Protein AF-A0A101GZU5-F1 (afdb_monomer)

Organism: NCBI:txid1641388

Secondary structure (DSSP, 8-state):
---HHHHHHHHHHHTSS-----HHHHHT-GGG-TT-HHHHHGGGGTT--SHHHHHHHHHHHHTT-GGGHHHHHHHHHHS-HHHHHHHHHHHHT-TT-TTHHHHHHHHHHHHHHHHHHHHHHHHHHHHHHHHHHHHHTTS--

Foldseek 3Di:
DDDPVVVVVVVVVVVPDDDPPDPVSVVPPPVPDCPPPCNVCPCVCVPPPDPLLVQLCVLCVLQVHNVCSVVSSVCSVPPDPVLQVVLSVVLVVCPPDPGSPVSSVVSSVVVVVVVVVVVVVVVVVVVVVVVVVVVVVPDDD

Structure (mmCIF, N/CA/C/O backbone):
data_AF-A0A101GZU5-F1
#
_entry.id   AF-A0A101GZU5-F1
#
loop_
_atom_site.group_PDB
_atom_site.id
_atom_site.type_symbol
_atom_site.label_atom_id
_atom_site.label_alt_id
_atom_site.label_comp_id
_atom_site.label_asym_id
_atom_site.label_entity_id
_atom_site.label_seq_id
_atom_site.pdbx_PDB_ins_code
_atom_site.Cartn_x
_atom_site.Cartn_y
_atom_site.Cartn_z
_atom_site.occupancy
_atom_site.B_iso_or_equiv
_atom_site.auth_seq_id
_atom_site.auth_comp_id
_atom_site.auth_asym_id
_atom_site.auth_atom_id
_atom_site.pdbx_PDB_model_num
ATOM 1 N N . MET A 1 1 ? 49.008 7.354 36.574 1.00 59.31 1 MET A N 1
ATOM 2 C CA . MET A 1 1 ? 47.540 7.199 36.549 1.00 59.31 1 MET A CA 1
ATOM 3 C C . MET A 1 1 ? 47.107 7.314 35.107 1.00 59.31 1 MET A C 1
ATOM 5 O O . MET A 1 1 ? 47.266 8.395 34.550 1.00 59.31 1 MET A O 1
ATOM 9 N N . ASP A 1 2 ? 46.620 6.230 34.512 1.00 63.66 2 ASP A N 1
ATOM 10 C CA . ASP A 1 2 ? 46.080 6.285 33.152 1.00 63.66 2 ASP A CA 1
ATOM 11 C C . ASP A 1 2 ? 44.845 7.186 33.139 1.00 63.66 2 ASP A C 1
ATOM 13 O O . ASP A 1 2 ? 44.007 7.146 34.047 1.00 63.66 2 ASP A O 1
ATOM 17 N N . SER A 1 3 ? 44.769 8.070 32.145 1.00 78.06 3 SER A N 1
ATOM 18 C CA . SER A 1 3 ? 43.652 8.999 32.020 1.00 78.06 3 SER A CA 1
ATOM 19 C C . SER A 1 3 ? 42.381 8.219 31.698 1.00 78.06 3 SER A C 1
ATOM 21 O O . SER A 1 3 ? 42.400 7.265 30.924 1.00 78.06 3 SER A O 1
ATOM 23 N N . ILE A 1 4 ? 41.237 8.662 32.223 1.00 69.88 4 ILE A N 1
ATOM 24 C CA . ILE A 1 4 ? 39.918 8.073 31.924 1.00 69.88 4 ILE A CA 1
ATOM 25 C C . ILE A 1 4 ? 39.686 7.988 30.400 1.00 69.88 4 ILE A C 1
ATOM 27 O O . ILE A 1 4 ? 38.998 7.094 29.917 1.00 69.88 4 ILE A O 1
ATOM 31 N N . LYS A 1 5 ? 40.315 8.883 29.627 1.00 71.94 5 LYS A N 1
ATOM 32 C CA . LYS A 1 5 ? 40.270 8.890 28.163 1.00 71.94 5 LYS A CA 1
ATOM 33 C C . LYS A 1 5 ? 41.029 7.720 27.514 1.00 71.94 5 LYS A C 1
ATOM 35 O O . LYS A 1 5 ? 40.532 7.205 26.517 1.00 71.94 5 LYS A O 1
ATOM 40 N N . ASP A 1 6 ? 42.150 7.283 28.092 1.00 77.50 6 ASP A N 1
ATOM 41 C CA . ASP A 1 6 ? 42.903 6.096 27.644 1.00 77.50 6 ASP A CA 1
ATOM 42 C C . ASP A 1 6 ? 42.173 4.804 27.999 1.00 77.50 6 ASP A C 1
ATOM 44 O O . ASP A 1 6 ? 42.110 3.879 27.196 1.00 77.50 6 ASP A O 1
ATOM 48 N N . LEU A 1 7 ? 41.530 4.755 29.170 1.00 73.25 7 LEU A N 1
ATOM 49 C CA . LEU A 1 7 ? 40.673 3.621 29.521 1.00 73.25 7 LEU A CA 1
ATOM 50 C C . LEU A 1 7 ? 39.500 3.488 28.541 1.00 73.25 7 LEU A C 1
ATOM 52 O O . LEU A 1 7 ? 39.160 2.383 28.124 1.00 73.25 7 LEU A O 1
ATOM 56 N N . VAL A 1 8 ? 38.899 4.608 28.131 1.00 75.38 8 VAL A N 1
ATOM 57 C CA . VAL A 1 8 ? 37.800 4.615 27.155 1.00 75.38 8 VAL A CA 1
ATOM 58 C C . VAL A 1 8 ? 38.284 4.282 25.738 1.00 75.38 8 VAL A C 1
ATOM 60 O O . VAL A 1 8 ? 37.567 3.574 25.028 1.00 75.38 8 VAL A O 1
ATOM 63 N N . SER A 1 9 ? 39.479 4.718 25.314 1.00 75.31 9 SER A N 1
ATOM 64 C CA . SER A 1 9 ? 40.037 4.301 24.016 1.00 75.31 9 SER A CA 1
ATOM 65 C C . SER A 1 9 ? 40.386 2.813 24.009 1.00 75.31 9 SER A C 1
ATOM 67 O O . SER A 1 9 ? 39.956 2.117 23.097 1.00 75.31 9 SER A O 1
ATOM 69 N N . GLN A 1 10 ? 41.004 2.284 25.069 1.00 70.88 10 GLN A N 1
ATOM 70 C CA . GLN A 1 10 ? 41.284 0.849 25.219 1.00 70.88 10 GLN A CA 1
ATOM 71 C C . GLN A 1 10 ? 40.025 -0.017 25.266 1.00 70.88 10 GLN A C 1
ATOM 73 O O . GLN A 1 10 ? 40.045 -1.169 24.839 1.00 70.88 10 GLN A O 1
ATOM 78 N N . ILE A 1 11 ? 38.920 0.482 25.827 1.00 69.94 11 ILE A N 1
ATOM 79 C CA . ILE A 1 11 ? 37.634 -0.232 25.790 1.00 69.94 11 ILE A CA 1
ATOM 80 C C . ILE A 1 11 ? 37.059 -0.217 24.367 1.00 69.94 11 ILE A C 1
ATOM 82 O O . ILE A 1 11 ? 36.491 -1.213 23.922 1.00 69.94 11 ILE A O 1
ATOM 86 N N . ARG A 1 12 ? 37.230 0.887 23.632 1.00 66.94 12 ARG A N 1
ATOM 87 C CA . ARG A 1 12 ? 36.781 1.014 22.240 1.00 66.94 12 ARG A CA 1
ATOM 88 C C . ARG A 1 12 ? 37.626 0.183 21.266 1.00 66.94 12 ARG A C 1
ATOM 90 O O . ARG A 1 12 ? 37.073 -0.317 20.291 1.00 66.94 12 ARG A O 1
ATOM 97 N N . GLU A 1 13 ? 38.917 0.018 21.535 1.00 54.50 13 GLU A N 1
ATOM 98 C CA . GLU A 1 13 ? 39.833 -0.845 20.776 1.00 54.50 13 GLU A CA 1
ATOM 99 C C . GLU A 1 13 ? 39.581 -2.330 21.080 1.00 54.50 13 GLU A C 1
ATOM 101 O O . GLU A 1 13 ? 39.400 -3.108 20.148 1.00 54.50 13 GLU A O 1
ATOM 106 N N . ARG A 1 14 ? 39.364 -2.709 22.352 1.00 52.09 14 ARG A N 1
ATOM 107 C CA . ARG A 1 14 ? 38.950 -4.079 22.738 1.00 52.09 14 ARG A CA 1
ATOM 108 C C . ARG A 1 14 ? 37.617 -4.535 22.140 1.00 52.09 14 ARG A C 1
ATOM 110 O O . ARG A 1 14 ? 37.377 -5.731 22.040 1.00 52.09 14 ARG A O 1
ATOM 117 N N . GLY A 1 15 ? 36.738 -3.609 21.754 1.00 50.25 15 GLY A N 1
ATOM 118 C CA . GLY A 1 15 ? 35.498 -3.937 21.045 1.00 50.25 15 GLY A CA 1
ATOM 119 C C . GLY A 1 15 ? 35.698 -4.343 19.579 1.00 50.25 15 GLY A C 1
ATOM 120 O O . GLY A 1 15 ? 34.749 -4.829 18.968 1.00 50.25 15 GLY A O 1
ATOM 121 N N . ASN A 1 16 ? 36.896 -4.133 19.020 1.00 53.19 16 ASN A N 1
ATOM 122 C CA . ASN A 1 16 ? 37.219 -4.359 17.609 1.00 53.19 16 ASN A CA 1
ATOM 123 C C . ASN A 1 16 ? 38.322 -5.411 17.372 1.00 53.19 16 ASN A C 1
ATOM 125 O O . ASN A 1 16 ? 38.675 -5.632 16.216 1.00 53.19 16 ASN A O 1
ATOM 129 N N . GLU A 1 17 ? 38.835 -6.081 18.407 1.00 47.31 17 GLU A N 1
ATOM 130 C CA . GLU A 1 17 ? 39.883 -7.100 18.261 1.00 47.31 17 GLU A CA 1
ATOM 131 C C . GLU A 1 17 ? 39.365 -8.520 18.556 1.00 47.31 17 GLU A C 1
ATOM 133 O O . GLU A 1 17 ? 39.075 -8.891 19.690 1.00 47.31 17 GLU A O 1
ATOM 138 N N . GLU A 1 18 ? 39.268 -9.270 17.455 1.00 53.94 18 GLU A N 1
ATOM 139 C CA . GLU A 1 18 ? 39.530 -10.704 17.278 1.00 53.94 18 GLU A CA 1
ATOM 140 C C . GLU A 1 18 ? 38.591 -11.736 17.935 1.00 53.94 18 GLU A C 1
ATOM 142 O O . GLU A 1 18 ? 38.580 -11.998 19.138 1.00 53.94 18 GLU A O 1
ATOM 147 N N . GLU A 1 19 ? 37.830 -12.407 17.060 1.00 56.59 19 GLU A N 1
ATOM 148 C CA . GLU A 1 19 ? 37.207 -13.706 17.302 1.00 56.59 19 GLU A CA 1
ATOM 149 C C . GLU A 1 19 ? 38.215 -14.641 17.984 1.00 56.59 19 GLU A C 1
ATOM 151 O O . GLU A 1 19 ? 39.270 -14.932 17.429 1.00 56.59 19 GLU A O 1
ATOM 156 N N . SER A 1 20 ? 37.900 -15.129 19.187 1.00 51.56 20 SER A N 1
ATOM 157 C CA . SER A 1 20 ? 38.768 -16.057 19.913 1.00 51.56 20 SER A CA 1
ATOM 158 C C . SER A 1 20 ? 39.141 -17.244 19.017 1.00 51.56 20 SER A C 1
ATOM 160 O O . SER A 1 20 ? 38.264 -18.040 18.653 1.00 51.56 20 SER A O 1
ATOM 162 N N . ASP A 1 21 ? 40.428 -17.364 18.689 1.00 53.09 21 ASP A N 1
ATOM 163 C CA . ASP A 1 21 ? 41.022 -18.349 17.779 1.00 53.09 21 ASP A CA 1
ATOM 164 C C . ASP A 1 21 ? 41.092 -19.754 18.416 1.00 53.09 21 ASP A C 1
ATOM 166 O O . ASP A 1 21 ? 42.117 -20.431 18.438 1.00 53.09 21 ASP A O 1
ATOM 170 N N . THR A 1 22 ? 39.988 -20.208 19.014 1.00 62.56 22 THR A N 1
ATOM 171 C CA . THR A 1 22 ? 39.850 -21.592 19.469 1.00 62.56 22 THR A CA 1
ATOM 172 C C . THR A 1 22 ? 39.359 -22.448 18.306 1.00 62.56 22 THR A C 1
ATOM 174 O O . THR A 1 22 ? 38.450 -22.075 17.571 1.00 62.56 22 THR A O 1
ATOM 177 N N . ASN A 1 23 ? 39.903 -23.655 18.139 1.00 64.12 23 ASN A N 1
ATOM 178 C CA . ASN A 1 23 ? 39.412 -24.589 17.112 1.00 64.12 23 ASN A CA 1
ATOM 179 C C . ASN A 1 23 ? 37.902 -24.888 17.255 1.00 64.12 23 ASN A C 1
ATOM 181 O O . ASN A 1 23 ? 37.239 -25.246 16.284 1.00 64.12 23 ASN A O 1
ATOM 185 N N . GLN A 1 24 ? 37.352 -24.705 18.460 1.00 67.94 24 GLN A N 1
ATOM 186 C CA . GLN A 1 24 ? 35.941 -24.904 18.773 1.00 67.94 24 GLN A CA 1
ATOM 187 C C . GLN A 1 24 ? 35.038 -23.772 18.255 1.00 67.94 24 GLN A C 1
ATOM 189 O O . GLN A 1 24 ? 33.941 -24.067 17.783 1.00 67.94 24 GLN A O 1
ATOM 194 N N . SER A 1 25 ? 35.478 -22.506 18.278 1.00 66.81 25 SER A N 1
ATOM 195 C CA . SER A 1 25 ? 34.687 -21.383 17.739 1.00 66.81 25 SER A CA 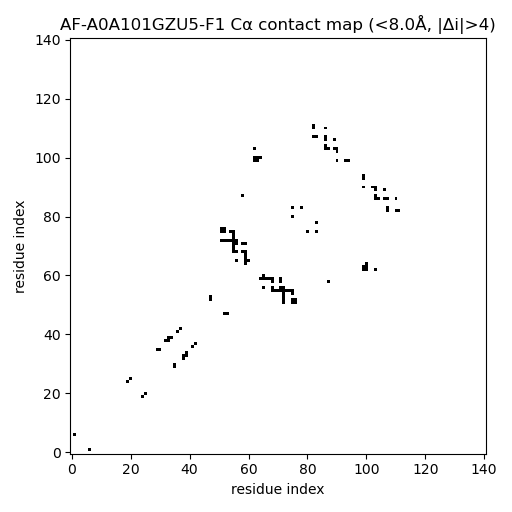1
ATOM 196 C C . SER A 1 25 ? 34.503 -21.511 16.224 1.00 66.81 25 SER A C 1
ATOM 198 O O . SER A 1 25 ? 33.402 -21.317 15.712 1.00 66.81 25 SER A O 1
ATOM 200 N N . LYS A 1 26 ? 35.546 -21.971 15.519 1.00 70.81 26 LYS A N 1
ATOM 201 C CA . LYS A 1 26 ? 35.516 -22.253 14.073 1.00 70.81 26 LYS A CA 1
ATOM 202 C C . LYS A 1 26 ? 34.512 -23.346 13.692 1.00 70.81 26 LYS A C 1
ATOM 204 O O . LYS A 1 26 ? 33.977 -23.310 12.586 1.00 70.81 26 LYS A O 1
ATOM 209 N N . LEU A 1 27 ? 34.256 -24.309 14.584 1.00 72.94 27 LEU A N 1
ATOM 210 C CA . LEU A 1 27 ? 33.369 -25.448 14.322 1.00 72.94 27 LEU A CA 1
ATOM 211 C C . LEU A 1 27 ? 31.880 -25.062 14.352 1.00 72.94 27 LEU A C 1
ATOM 213 O O . LEU A 1 27 ? 31.074 -25.670 13.653 1.00 72.94 27 LEU A O 1
ATOM 217 N N . PHE A 1 28 ? 31.522 -24.035 15.127 1.00 77.94 28 PHE A N 1
ATOM 218 C CA . PHE A 1 28 ? 30.149 -23.532 15.263 1.00 77.94 28 PHE A CA 1
ATOM 219 C C . PHE A 1 28 ? 29.910 -22.218 14.511 1.00 77.94 28 PHE A C 1
ATOM 221 O O . PHE A 1 28 ? 28.981 -21.472 14.826 1.00 77.94 28 PHE A O 1
ATOM 228 N N . ASP A 1 29 ? 30.727 -21.926 13.501 1.00 80.12 29 ASP A N 1
ATOM 229 C CA . ASP A 1 29 ? 30.591 -20.707 12.719 1.00 80.12 29 ASP A CA 1
ATOM 230 C C . ASP A 1 29 ? 29.347 -20.758 11.815 1.00 80.12 29 ASP A C 1
ATOM 232 O O . ASP A 1 29 ? 29.347 -21.288 10.701 1.00 80.12 29 ASP A O 1
ATOM 236 N N . THR A 1 30 ? 28.256 -20.179 12.317 1.00 79.00 30 THR A N 1
ATOM 237 C CA . THR A 1 30 ? 26.978 -20.089 11.599 1.00 79.00 30 THR A CA 1
ATOM 238 C C . THR A 1 30 ? 27.037 -19.183 10.368 1.00 79.00 30 THR A C 1
ATOM 240 O O . THR A 1 30 ? 26.149 -19.260 9.516 1.00 79.00 30 THR A O 1
ATOM 243 N N . SER A 1 31 ? 28.068 -18.338 10.239 1.00 79.81 31 SER A N 1
ATOM 244 C CA . SER A 1 31 ? 28.187 -17.393 9.127 1.00 79.81 31 SER A CA 1
ATOM 245 C C . SER A 1 31 ? 28.499 -18.086 7.797 1.00 79.81 31 SER A C 1
ATOM 247 O O . SER A 1 31 ? 27.978 -17.656 6.770 1.00 79.81 31 SER A O 1
ATOM 249 N N . LYS A 1 32 ? 29.251 -19.197 7.842 1.00 80.56 32 LYS A N 1
ATOM 250 C CA . LYS A 1 32 ? 29.687 -20.016 6.693 1.00 80.56 32 LYS A CA 1
ATOM 251 C C . LYS A 1 32 ? 28.654 -21.043 6.229 1.00 80.56 32 LYS A C 1
ATOM 253 O O . LYS A 1 32 ? 28.905 -21.830 5.314 1.00 80.56 32 LYS A O 1
ATOM 258 N N . LEU A 1 33 ? 27.514 -21.123 6.911 1.00 83.75 33 LEU A N 1
ATOM 259 C CA . LEU A 1 33 ? 26.470 -22.066 6.544 1.00 83.75 33 LEU A CA 1
ATOM 260 C C . LEU A 1 33 ? 25.771 -21.578 5.277 1.00 83.75 33 LEU A 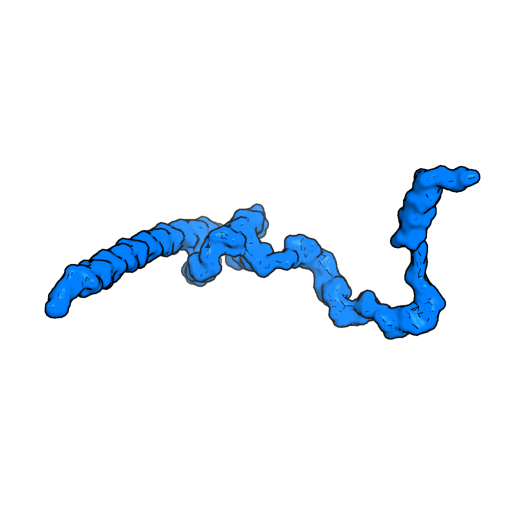C 1
ATOM 262 O O . LEU A 1 33 ? 25.253 -20.468 5.250 1.00 83.75 33 LEU A O 1
ATOM 266 N N . LYS A 1 34 ? 25.595 -22.464 4.291 1.00 76.44 34 LYS A N 1
ATOM 267 C CA . LYS A 1 34 ? 24.759 -22.184 3.106 1.00 76.44 34 LYS A CA 1
ATOM 268 C C . LYS A 1 34 ? 23.316 -21.811 3.467 1.00 76.44 34 LYS A C 1
ATOM 270 O O . LYS A 1 34 ? 22.606 -21.210 2.668 1.00 76.44 34 LYS A O 1
ATOM 275 N N . THR A 1 35 ? 22.864 -22.210 4.657 1.00 78.75 35 THR A N 1
ATOM 276 C CA . THR A 1 35 ? 21.549 -21.885 5.227 1.00 78.75 35 THR A CA 1
ATOM 277 C C . THR A 1 35 ? 21.502 -20.526 5.921 1.00 78.75 35 THR A C 1
ATOM 279 O O . THR A 1 35 ? 20.449 -20.137 6.420 1.00 78.75 35 THR A O 1
ATOM 282 N N . ASN A 1 36 ? 22.618 -19.798 5.982 1.00 80.00 36 ASN A N 1
ATOM 283 C CA . ASN A 1 36 ? 22.671 -18.449 6.519 1.00 80.00 36 ASN A CA 1
ATOM 284 C C . ASN A 1 36 ? 21.774 -17.531 5.666 1.00 80.00 36 ASN A C 1
ATOM 286 O O . ASN A 1 36 ? 22.001 -17.406 4.459 1.00 80.00 36 ASN A O 1
ATOM 290 N N . PRO A 1 37 ? 20.787 -16.834 6.258 1.00 72.81 37 PRO A N 1
ATOM 291 C CA . PRO A 1 37 ? 19.921 -15.913 5.525 1.00 72.81 37 PRO A CA 1
ATOM 292 C C . PRO A 1 37 ? 20.688 -14.841 4.738 1.00 72.81 37 PRO A C 1
ATOM 294 O O . PRO A 1 37 ? 20.238 -14.445 3.662 1.00 72.81 37 PRO A O 1
ATOM 297 N N . LYS A 1 38 ? 21.854 -14.398 5.240 1.00 73.06 38 LYS A N 1
ATOM 298 C CA . LYS A 1 38 ? 22.728 -13.453 4.525 1.00 73.06 38 LYS A CA 1
ATOM 299 C C . LYS A 1 38 ? 23.296 -14.058 3.241 1.00 73.06 38 LYS A C 1
ATOM 301 O O . LYS A 1 38 ? 23.298 -13.375 2.224 1.00 73.06 38 LYS A O 1
ATOM 306 N N . GLU A 1 39 ? 23.727 -15.319 3.260 1.00 74.12 39 GLU A N 1
ATOM 307 C CA . GLU A 1 39 ? 24.209 -16.005 2.053 1.00 74.12 39 GLU A CA 1
ATOM 308 C C . GLU A 1 39 ? 23.062 -16.349 1.093 1.00 74.12 39 GLU A C 1
ATOM 310 O O . GLU A 1 39 ? 23.181 -16.150 -0.113 1.00 74.12 39 GLU A O 1
ATOM 315 N N . MET A 1 40 ? 21.920 -16.803 1.619 1.00 69.69 40 MET A N 1
ATOM 316 C CA . MET A 1 40 ? 20.763 -17.196 0.808 1.00 69.69 40 MET A CA 1
ATOM 317 C C . MET A 1 40 ? 20.114 -16.017 0.076 1.00 69.69 40 MET A C 1
ATOM 319 O O . MET A 1 40 ? 19.749 -16.129 -1.096 1.00 69.69 40 MET A O 1
ATOM 323 N N . MET A 1 41 ? 19.923 -14.890 0.765 1.00 65.25 41 MET A N 1
ATOM 324 C CA . MET A 1 41 ? 19.187 -13.747 0.218 1.00 65.25 41 MET A CA 1
ATOM 325 C C . MET A 1 41 ? 20.099 -12.612 -0.263 1.00 65.25 41 MET A C 1
ATOM 327 O O . MET A 1 41 ? 19.666 -11.792 -1.079 1.00 65.25 41 MET A O 1
ATOM 331 N N . GLY A 1 42 ? 21.366 -12.582 0.160 1.00 69.06 42 GLY A N 1
ATOM 332 C CA . GLY A 1 42 ? 22.296 -11.491 -0.132 1.00 69.06 42 GLY A CA 1
ATOM 333 C C . GLY A 1 42 ? 21.764 -10.128 0.325 1.00 69.06 42 GLY A C 1
ATOM 334 O O . GLY A 1 42 ? 20.855 -10.024 1.149 1.00 69.06 42 GLY A O 1
ATOM 335 N N . ASP A 1 43 ? 22.265 -9.055 -0.287 1.00 66.50 43 ASP A N 1
ATOM 336 C CA . ASP A 1 43 ? 21.785 -7.685 -0.039 1.00 66.50 43 ASP A CA 1
ATOM 337 C C . ASP A 1 43 ? 20.435 -7.364 -0.716 1.00 66.50 43 ASP A C 1
ATOM 339 O O . ASP A 1 43 ? 19.913 -6.254 -0.578 1.00 66.50 43 ASP A O 1
ATOM 343 N N . LYS A 1 44 ? 19.823 -8.321 -1.433 1.00 63.00 44 LYS A N 1
ATOM 344 C CA . LYS A 1 44 ? 18.619 -8.095 -2.263 1.00 63.00 44 LYS A CA 1
ATOM 345 C C . LYS A 1 44 ? 17.396 -7.624 -1.467 1.00 63.00 44 LYS A C 1
ATOM 347 O O . LYS A 1 44 ? 16.478 -7.042 -2.043 1.00 63.00 44 LYS A O 1
ATOM 352 N N . HIS A 1 45 ? 17.397 -7.811 -0.147 1.00 63.50 45 HIS A N 1
ATOM 353 C CA . HIS A 1 45 ? 16.329 -7.365 0.753 1.00 63.50 45 HIS A CA 1
ATOM 354 C C . HIS A 1 45 ? 16.814 -6.462 1.888 1.00 63.50 45 HIS A C 1
ATOM 356 O O . HIS A 1 45 ? 16.084 -6.268 2.858 1.00 63.50 45 HIS A O 1
ATOM 362 N N . LYS A 1 46 ? 17.997 -5.842 1.761 1.00 67.25 46 LYS A N 1
ATOM 363 C CA . LYS A 1 46 ? 18.590 -4.993 2.811 1.00 67.25 46 LYS A CA 1
ATOM 364 C C . LYS A 1 46 ? 17.648 -3.893 3.332 1.00 67.25 46 LYS A C 1
ATOM 366 O O . LYS A 1 46 ? 17.755 -3.492 4.485 1.00 67.25 46 LYS A O 1
ATOM 371 N N . TYR A 1 47 ? 16.694 -3.449 2.507 1.00 70.19 47 TYR A N 1
ATOM 372 C CA . TYR A 1 47 ? 15.724 -2.394 2.831 1.00 70.19 47 TYR A CA 1
ATOM 373 C C . TYR A 1 47 ? 14.278 -2.881 3.053 1.00 70.19 47 TYR A C 1
ATOM 375 O O . TYR A 1 47 ? 13.379 -2.059 3.241 1.00 70.19 47 TYR A O 1
ATOM 383 N N . ILE A 1 48 ? 14.028 -4.195 3.026 1.00 82.69 48 ILE A N 1
ATOM 384 C CA . ILE A 1 48 ? 12.703 -4.786 3.257 1.00 82.69 48 ILE A CA 1
ATOM 385 C C . ILE A 1 48 ? 12.730 -5.495 4.610 1.00 82.69 48 ILE A C 1
ATOM 387 O O . ILE A 1 48 ? 13.123 -6.650 4.720 1.00 82.69 48 ILE A O 1
ATOM 391 N N . SER A 1 49 ? 12.306 -4.788 5.654 1.00 87.62 49 SER A N 1
ATOM 392 C CA . SER A 1 49 ? 12.257 -5.307 7.027 1.00 87.62 49 SER A CA 1
ATOM 393 C C . SER A 1 49 ? 10.845 -5.689 7.473 1.00 87.62 49 SER A C 1
ATOM 395 O O . SER A 1 49 ? 10.680 -6.393 8.467 1.00 87.62 49 SER A O 1
ATOM 397 N N . LYS A 1 50 ? 9.809 -5.182 6.795 1.00 92.75 50 LYS A N 1
ATOM 398 C CA . LYS A 1 50 ? 8.398 -5.361 7.164 1.00 92.75 50 LYS A CA 1
ATOM 399 C C . LYS A 1 50 ? 7.575 -5.892 5.993 1.00 92.75 50 LYS A C 1
ATOM 401 O O . LYS A 1 50 ? 7.834 -5.553 4.839 1.00 92.75 50 LYS A O 1
ATOM 406 N N . GLU A 1 51 ? 6.528 -6.655 6.306 1.00 94.44 51 GLU A N 1
ATOM 407 C CA . GLU A 1 51 ? 5.617 -7.244 5.311 1.00 94.44 51 GLU A CA 1
ATOM 408 C C . GLU A 1 51 ? 4.987 -6.178 4.403 1.00 94.44 51 GLU A C 1
ATOM 410 O O . GLU A 1 51 ? 5.028 -6.319 3.184 1.00 94.44 51 GLU A O 1
ATOM 415 N N . TYR A 1 52 ? 4.526 -5.054 4.963 1.00 95.94 52 TYR A N 1
ATOM 416 C CA . TYR A 1 52 ? 3.910 -3.987 4.168 1.00 95.94 52 TYR A CA 1
ATOM 417 C C . TYR A 1 52 ? 4.882 -3.348 3.157 1.00 95.94 52 TYR A C 1
ATOM 419 O O . TYR A 1 52 ? 4.447 -2.841 2.124 1.00 95.94 52 TYR A O 1
ATOM 427 N N . GLN A 1 53 ? 6.200 -3.380 3.412 1.00 94.81 53 GLN A N 1
ATOM 428 C CA . GLN A 1 53 ? 7.200 -2.906 2.447 1.00 94.81 53 GLN A CA 1
ATOM 429 C C . GLN A 1 53 ? 7.282 -3.866 1.263 1.00 94.81 53 GLN A C 1
ATOM 431 O O . GLN A 1 53 ? 7.200 -3.435 0.113 1.00 94.81 53 GLN A O 1
ATOM 436 N N . LEU A 1 54 ? 7.374 -5.170 1.548 1.00 94.81 54 LEU A N 1
ATOM 437 C CA . LEU A 1 54 ? 7.352 -6.212 0.525 1.00 94.81 54 LEU A CA 1
ATOM 438 C C . LEU A 1 54 ? 6.062 -6.141 -0.299 1.00 94.81 54 LEU A C 1
ATOM 440 O O . LEU A 1 54 ? 6.106 -6.214 -1.527 1.00 94.81 54 LEU A O 1
ATOM 444 N N . TYR A 1 55 ? 4.920 -5.940 0.361 1.00 97.06 55 TYR A N 1
ATOM 445 C CA . TYR A 1 55 ? 3.643 -5.809 -0.324 1.00 97.06 55 TYR A CA 1
ATOM 446 C C . TYR A 1 55 ? 3.571 -4.564 -1.209 1.00 97.06 55 TYR A C 1
ATOM 448 O O . TYR A 1 55 ? 3.157 -4.666 -2.361 1.00 97.06 55 TYR A O 1
ATOM 456 N N . GLY A 1 56 ? 4.033 -3.409 -0.728 1.00 96.75 56 GLY A N 1
ATOM 457 C CA . GLY A 1 56 ? 4.106 -2.200 -1.547 1.00 96.75 56 GLY A CA 1
ATOM 458 C C . GLY A 1 56 ? 4.962 -2.391 -2.804 1.00 96.75 56 GLY A C 1
ATOM 459 O O . GLY A 1 56 ? 4.552 -1.995 -3.895 1.00 96.75 56 GLY A O 1
ATOM 460 N N . PHE A 1 57 ? 6.103 -3.082 -2.693 1.00 95.75 57 PHE A N 1
ATOM 461 C CA . PHE A 1 57 ? 6.903 -3.462 -3.862 1.00 95.75 57 PHE A CA 1
ATOM 462 C C . PHE A 1 57 ? 6.175 -4.450 -4.777 1.00 95.75 57 PHE A C 1
ATOM 464 O O . PHE A 1 57 ? 6.233 -4.314 -5.999 1.00 95.75 57 PHE A O 1
ATOM 471 N N . ARG A 1 58 ? 5.468 -5.439 -4.224 1.00 95.75 58 ARG A N 1
ATOM 472 C CA . ARG A 1 58 ? 4.652 -6.376 -5.008 1.00 95.75 58 ARG A CA 1
ATOM 473 C C . ARG A 1 58 ? 3.558 -5.647 -5.792 1.00 95.75 58 ARG A C 1
ATOM 475 O O . ARG A 1 58 ? 3.388 -5.948 -6.970 1.00 95.75 58 ARG A O 1
ATOM 482 N N . LEU A 1 59 ? 2.868 -4.681 -5.182 1.00 97.19 59 LEU A N 1
ATOM 483 C CA . LEU A 1 59 ? 1.886 -3.830 -5.863 1.00 97.19 59 LEU A CA 1
ATOM 484 C C . LEU A 1 59 ? 2.531 -3.053 -7.010 1.00 97.19 59 LEU A C 1
ATOM 486 O O . LEU A 1 59 ? 2.062 -3.138 -8.141 1.00 97.19 59 LEU A O 1
ATOM 490 N N . ALA A 1 60 ? 3.650 -2.378 -6.740 1.00 96.38 60 ALA A N 1
ATOM 491 C CA . ALA A 1 60 ? 4.387 -1.627 -7.752 1.00 96.38 60 ALA A CA 1
ATOM 492 C C . ALA A 1 60 ? 4.788 -2.507 -8.948 1.00 96.38 60 ALA A C 1
ATOM 494 O O . ALA A 1 60 ? 4.659 -2.090 -10.092 1.00 96.38 60 ALA A O 1
ATOM 495 N N . ASN A 1 61 ? 5.234 -3.741 -8.696 1.00 94.62 61 ASN A N 1
ATOM 496 C CA . ASN A 1 61 ? 5.575 -4.691 -9.754 1.00 94.62 61 ASN A CA 1
ATOM 497 C C . ASN A 1 61 ? 4.345 -5.171 -10.535 1.00 94.62 61 ASN A C 1
ATOM 499 O O . ASN A 1 61 ? 4.395 -5.247 -11.757 1.00 94.62 61 ASN A O 1
ATOM 503 N N . LYS A 1 62 ? 3.236 -5.490 -9.856 1.00 94.81 62 LYS A N 1
ATOM 504 C CA . LYS A 1 62 ? 2.004 -5.965 -10.510 1.00 94.81 62 LYS A CA 1
ATOM 505 C C . LYS A 1 62 ? 1.346 -4.897 -11.384 1.00 94.81 62 LYS A C 1
ATOM 507 O O . LYS A 1 62 ? 0.767 -5.233 -12.412 1.00 94.81 62 LYS A O 1
ATOM 512 N N . LEU A 1 63 ? 1.448 -3.635 -10.979 1.00 95.38 63 LEU A N 1
ATOM 513 C CA . LEU A 1 63 ? 0.915 -2.482 -11.707 1.00 95.38 63 LEU A CA 1
ATOM 514 C C . LEU A 1 63 ? 1.892 -1.923 -12.753 1.00 95.38 63 LEU A C 1
ATOM 516 O O . LEU A 1 63 ? 1.550 -0.959 -13.429 1.00 95.38 63 LEU A O 1
ATOM 520 N N . ASP A 1 64 ? 3.082 -2.521 -12.877 1.00 94.19 64 ASP A N 1
ATOM 521 C CA . ASP A 1 64 ? 4.189 -2.059 -13.723 1.00 94.19 64 ASP A CA 1
ATOM 522 C C . ASP A 1 64 ? 4.604 -0.594 -13.461 1.00 94.19 64 ASP A C 1
ATOM 524 O O . ASP A 1 64 ? 4.896 0.197 -14.353 1.00 94.19 64 ASP A O 1
ATOM 528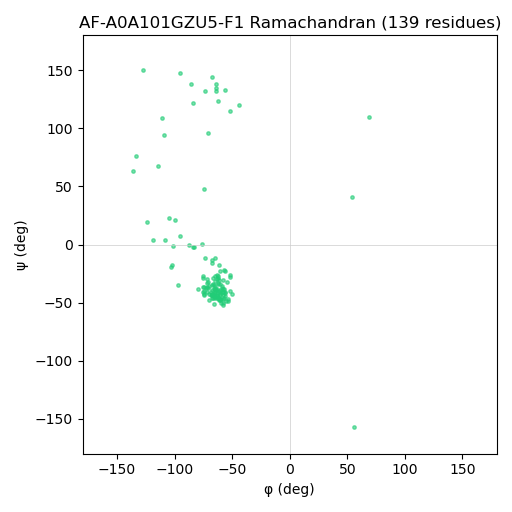 N N . ASP A 1 65 ? 4.629 -0.208 -12.183 1.00 94.81 65 ASP A N 1
ATOM 529 C CA . ASP A 1 65 ? 4.831 1.167 -11.727 1.00 94.81 65 ASP A CA 1
ATOM 530 C C . ASP A 1 65 ? 5.810 1.245 -10.557 1.00 94.81 65 ASP A C 1
ATOM 532 O O . ASP A 1 65 ? 5.513 1.658 -9.431 1.00 94.81 65 ASP A O 1
ATOM 536 N N . LYS A 1 66 ? 7.042 0.837 -10.854 1.00 94.25 66 LYS A N 1
ATOM 537 C CA . LYS A 1 66 ? 8.159 0.837 -9.900 1.00 94.25 66 LYS A CA 1
ATOM 538 C C . LYS A 1 66 ? 8.514 2.247 -9.413 1.00 94.25 66 LYS A C 1
ATOM 540 O O . LYS A 1 66 ? 8.961 2.405 -8.274 1.00 94.25 66 LYS A O 1
ATOM 545 N N . LYS A 1 67 ? 8.266 3.272 -10.240 1.00 95.31 67 LYS A N 1
ATOM 546 C CA . LYS A 1 67 ? 8.544 4.687 -9.931 1.00 95.31 67 LYS A CA 1
ATOM 547 C C . LYS A 1 67 ? 7.770 5.174 -8.702 1.00 95.31 67 LYS A C 1
ATOM 549 O O . LYS A 1 67 ? 8.306 5.960 -7.929 1.00 95.31 67 LYS A O 1
ATOM 554 N N . ARG A 1 68 ? 6.545 4.679 -8.485 1.00 95.88 68 ARG A N 1
ATOM 555 C CA . ARG A 1 68 ? 5.698 5.027 -7.327 1.00 95.88 68 ARG A CA 1
ATOM 556 C C . ARG A 1 68 ? 5.716 3.983 -6.205 1.00 95.88 68 ARG A C 1
ATOM 558 O O . ARG A 1 68 ? 4.826 3.972 -5.358 1.00 95.88 68 ARG A O 1
ATOM 565 N N . SER A 1 69 ? 6.741 3.132 -6.145 1.00 95.00 69 SER A N 1
ATOM 566 C CA . SER A 1 69 ? 6.905 2.101 -5.102 1.00 95.00 69 SER A CA 1
ATOM 567 C C . SER A 1 69 ? 6.757 2.633 -3.671 1.00 95.00 69 SER A C 1
ATOM 569 O O . SER A 1 69 ? 6.056 2.025 -2.864 1.00 95.00 69 SER A O 1
ATOM 571 N N . THR A 1 70 ? 7.327 3.798 -3.359 1.00 95.81 70 THR A N 1
ATOM 572 C CA . THR A 1 70 ? 7.215 4.435 -2.033 1.00 95.81 70 THR A CA 1
ATOM 573 C C . THR A 1 70 ? 5.770 4.758 -1.647 1.00 95.81 70 THR A C 1
ATOM 575 O O . THR A 1 70 ? 5.373 4.546 -0.500 1.00 95.81 70 THR A O 1
ATOM 578 N N . MET A 1 71 ? 4.957 5.210 -2.605 1.00 97.44 71 MET A N 1
ATOM 579 C CA . MET A 1 71 ? 3.536 5.486 -2.400 1.00 97.44 71 MET A CA 1
ATOM 580 C C . MET A 1 71 ? 2.769 4.199 -2.083 1.00 97.44 71 MET A C 1
ATOM 582 O O . MET A 1 71 ? 1.993 4.168 -1.129 1.00 97.44 71 MET A O 1
ATOM 586 N N . TYR A 1 72 ? 3.025 3.121 -2.830 1.00 97.88 72 TYR A N 1
ATOM 587 C CA . TYR A 1 72 ? 2.387 1.826 -2.583 1.00 97.88 72 TYR A CA 1
ATOM 588 C C . TYR A 1 72 ? 2.791 1.226 -1.233 1.00 97.88 72 TYR A C 1
ATOM 590 O O . TYR A 1 72 ? 1.946 0.664 -0.545 1.00 97.88 72 TYR A O 1
ATOM 598 N N . ILE A 1 73 ? 4.046 1.398 -0.807 1.00 97.00 73 ILE A N 1
ATOM 599 C CA . ILE A 1 73 ? 4.505 0.997 0.533 1.00 97.00 73 ILE A CA 1
ATOM 600 C C . ILE A 1 73 ? 3.771 1.786 1.621 1.00 97.00 73 ILE A C 1
ATOM 602 O O . ILE A 1 73 ? 3.337 1.205 2.617 1.00 97.00 73 ILE A O 1
ATOM 606 N N . LYS A 1 74 ? 3.600 3.101 1.437 1.00 97.69 74 LYS A N 1
ATOM 607 C CA . LYS A 1 74 ? 2.832 3.934 2.371 1.00 97.69 74 LYS A CA 1
ATOM 608 C C . LYS A 1 74 ? 1.381 3.456 2.467 1.00 97.69 74 LYS A C 1
ATOM 610 O O . LYS A 1 74 ? 0.876 3.251 3.565 1.00 97.69 74 LYS A O 1
ATOM 615 N N . TRP A 1 75 ? 0.734 3.205 1.331 1.00 97.88 75 TRP A N 1
ATOM 616 C CA . TRP A 1 75 ? -0.641 2.703 1.298 1.00 97.88 75 TRP A CA 1
ATOM 617 C C . TRP A 1 75 ? -0.780 1.322 1.928 1.00 97.88 75 TRP A C 1
ATOM 619 O O . TRP A 1 75 ? -1.710 1.111 2.695 1.00 97.88 75 TRP A O 1
ATOM 629 N N . ALA A 1 76 ? 0.161 0.414 1.672 1.00 97.69 76 ALA A N 1
ATOM 630 C CA . ALA A 1 76 ? 0.211 -0.898 2.309 1.00 97.69 76 ALA A CA 1
ATOM 631 C C . ALA A 1 76 ? 0.300 -0.815 3.842 1.00 97.69 76 ALA A C 1
ATOM 633 O O . ALA A 1 76 ? -0.188 -1.706 4.531 1.00 97.69 76 ALA A O 1
ATOM 634 N N . LYS A 1 77 ? 0.926 0.242 4.372 1.00 97.25 77 LYS A N 1
ATOM 635 C CA . LYS A 1 77 ? 1.039 0.488 5.813 1.00 97.25 77 LYS A CA 1
ATOM 636 C C . LYS A 1 77 ? -0.231 1.102 6.413 1.00 97.25 77 LYS A C 1
ATOM 638 O O . LYS A 1 77 ? -0.565 0.795 7.551 1.00 97.25 77 LYS A O 1
ATOM 643 N N . GLU A 1 78 ? -0.891 2.004 5.689 1.00 97.19 78 GLU A N 1
ATOM 644 C CA . GLU A 1 78 ? -1.978 2.842 6.223 1.00 97.19 78 GLU A CA 1
ATOM 645 C C . GLU A 1 78 ? -3.382 2.296 5.931 1.00 97.19 78 GLU A C 1
ATOM 647 O O . GLU A 1 78 ? -4.288 2.453 6.751 1.00 97.19 78 GLU A O 1
ATOM 652 N N . LYS A 1 79 ? -3.583 1.671 4.766 1.00 96.00 79 LYS A N 1
ATOM 653 C CA . LYS A 1 79 ? -4.902 1.249 4.285 1.00 96.00 79 LYS A CA 1
ATOM 654 C C . LYS A 1 79 ? -5.177 -0.220 4.641 1.00 96.00 79 LYS A C 1
ATOM 656 O O . LYS A 1 79 ? -4.254 -1.036 4.637 1.00 96.00 79 LYS A O 1
ATOM 661 N N . PRO A 1 80 ? -6.443 -0.604 4.901 1.00 96.00 80 PRO A N 1
ATOM 662 C CA . PRO A 1 80 ? -6.817 -2.000 5.109 1.00 96.00 80 PRO A CA 1
ATOM 663 C C . PRO A 1 80 ? -6.408 -2.890 3.931 1.00 96.00 80 PRO A C 1
ATOM 665 O O . PRO A 1 80 ? -6.694 -2.579 2.773 1.00 96.00 80 PRO A O 1
ATOM 668 N N . ARG A 1 81 ? -5.796 -4.043 4.226 1.00 96.06 81 ARG A N 1
ATOM 669 C CA . ARG A 1 81 ? -5.275 -4.959 3.201 1.00 96.06 81 ARG A CA 1
ATOM 670 C C . ARG A 1 81 ? -6.334 -5.400 2.188 1.00 96.06 81 ARG A C 1
ATOM 672 O O . ARG A 1 81 ? 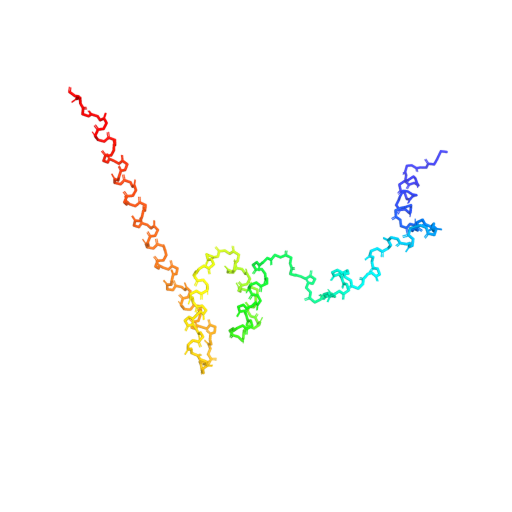-6.047 -5.424 0.996 1.00 96.06 81 ARG A O 1
ATOM 679 N N . GLY A 1 82 ? -7.551 -5.682 2.655 1.00 96.81 82 GLY A N 1
ATOM 680 C CA . GLY A 1 82 ? -8.658 -6.113 1.796 1.00 96.81 82 GLY A CA 1
ATOM 681 C C . GLY A 1 82 ? -9.013 -5.102 0.703 1.00 96.81 82 GLY A C 1
ATOM 682 O O . GLY A 1 82 ? -9.287 -5.503 -0.420 1.00 96.81 82 GLY A O 1
ATOM 683 N N . ILE A 1 83 ? -8.918 -3.797 0.984 1.00 97.69 83 ILE A N 1
ATOM 684 C CA . ILE A 1 83 ? -9.191 -2.748 -0.013 1.00 97.69 83 ILE A CA 1
ATOM 685 C C . ILE A 1 83 ? -8.166 -2.813 -1.148 1.00 97.69 83 ILE A C 1
ATOM 687 O O . ILE A 1 83 ? -8.527 -2.785 -2.322 1.00 97.69 83 ILE A O 1
ATOM 691 N N . LEU A 1 84 ? -6.884 -2.934 -0.798 1.00 98.12 84 LEU A N 1
ATOM 692 C CA . LEU A 1 84 ? -5.800 -2.976 -1.777 1.00 98.12 84 LEU A CA 1
ATOM 693 C C . LEU A 1 84 ? -5.826 -4.265 -2.609 1.00 98.12 84 LEU A C 1
ATOM 695 O O . LEU A 1 84 ? -5.609 -4.199 -3.813 1.00 98.12 84 LEU A O 1
ATOM 699 N N . GLU A 1 85 ? -6.101 -5.420 -1.998 1.00 97.81 85 GLU A N 1
ATOM 700 C CA . GLU A 1 85 ? -6.198 -6.697 -2.726 1.00 97.81 85 GLU A CA 1
ATOM 701 C C . GLU A 1 85 ? -7.412 -6.713 -3.670 1.00 97.81 85 GLU A C 1
ATOM 703 O O . GLU A 1 85 ? -7.274 -7.095 -4.830 1.00 97.81 85 GLU A O 1
ATOM 708 N N . ASN A 1 86 ? -8.573 -6.213 -3.229 1.00 98.12 86 ASN A N 1
ATOM 709 C CA . ASN A 1 86 ? -9.765 -6.120 -4.077 1.00 98.12 86 ASN A CA 1
ATOM 710 C C . ASN A 1 86 ? -9.542 -5.176 -5.266 1.00 98.12 86 ASN A C 1
ATOM 712 O O . ASN A 1 86 ? -9.876 -5.515 -6.402 1.00 98.12 86 ASN A O 1
ATOM 716 N N . ALA A 1 87 ? -8.927 -4.011 -5.031 1.00 98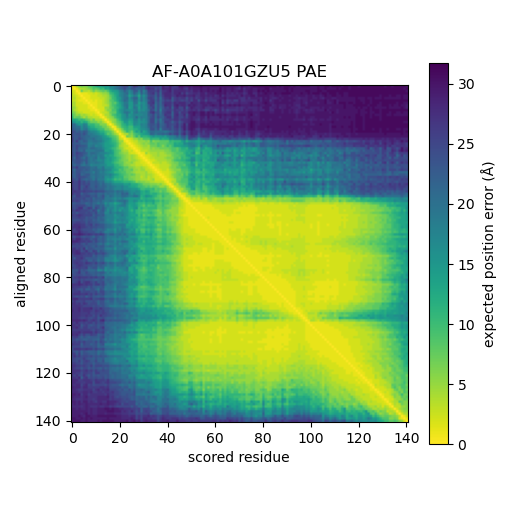.19 87 ALA A N 1
ATOM 717 C CA . ALA A 1 87 ? -8.571 -3.088 -6.105 1.00 98.19 87 ALA A CA 1
ATOM 718 C C . ALA A 1 87 ? -7.551 -3.695 -7.081 1.00 98.19 87 ALA A C 1
ATOM 720 O O . ALA A 1 87 ? -7.642 -3.479 -8.293 1.00 98.19 87 ALA A O 1
ATOM 721 N N . LEU A 1 88 ? -6.582 -4.465 -6.575 1.00 97.50 88 LEU A N 1
ATOM 722 C CA . LEU A 1 88 ? -5.602 -5.147 -7.413 1.00 97.50 88 LEU A CA 1
ATOM 723 C C . LEU A 1 88 ? -6.267 -6.226 -8.271 1.00 97.50 88 LEU A C 1
ATOM 725 O O . LEU A 1 88 ? -6.005 -6.265 -9.469 1.00 97.50 88 LEU A O 1
ATOM 729 N N . SER A 1 89 ? -7.143 -7.046 -7.682 1.00 97.56 89 SER A N 1
ATOM 730 C CA . SER A 1 89 ? -7.915 -8.065 -8.402 1.00 97.56 89 SER A CA 1
ATOM 731 C C . SER A 1 89 ? -8.700 -7.445 -9.553 1.00 97.56 89 SER A C 1
ATOM 733 O O . SER A 1 89 ? -8.557 -7.889 -10.683 1.00 97.56 89 SER A O 1
ATOM 735 N N . PHE A 1 90 ? -9.423 -6.352 -9.290 1.00 97.38 90 PHE A N 1
ATOM 736 C CA . PHE A 1 90 ? -10.157 -5.613 -10.320 1.00 97.38 90 PHE A CA 1
ATOM 737 C C . PHE A 1 90 ? -9.245 -5.086 -11.437 1.00 97.38 90 PHE A C 1
ATOM 739 O O . PHE A 1 90 ? -9.610 -5.075 -12.604 1.00 97.38 90 PHE A O 1
ATOM 746 N N . THR A 1 91 ? -8.033 -4.641 -11.100 1.00 96.56 91 THR A N 1
ATOM 747 C CA . THR A 1 91 ? -7.098 -4.092 -12.094 1.00 96.56 91 THR A CA 1
ATOM 748 C C . THR A 1 91 ? -6.511 -5.177 -13.003 1.00 96.56 91 THR A C 1
ATOM 750 O O . THR A 1 91 ? -6.186 -4.898 -14.158 1.00 96.56 91 THR A O 1
ATOM 753 N N . ILE A 1 92 ? -6.365 -6.409 -12.503 1.00 93.25 92 ILE A N 1
ATOM 754 C CA . ILE A 1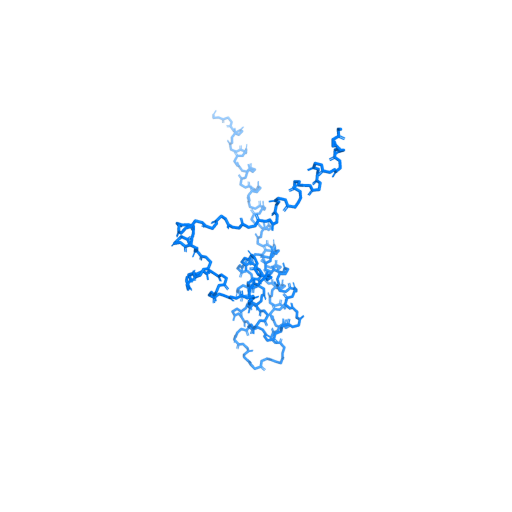 92 ? -5.816 -7.543 -13.265 1.00 93.25 92 ILE A CA 1
ATOM 755 C C . ILE A 1 92 ? -6.707 -7.894 -14.463 1.00 93.25 92 ILE A C 1
ATOM 757 O O . ILE A 1 92 ? -6.177 -8.284 -15.503 1.00 93.25 92 ILE A O 1
ATOM 761 N N . ASP A 1 93 ? -8.014 -7.653 -14.358 1.00 94.81 93 ASP A N 1
ATOM 762 C CA . ASP A 1 93 ? -8.981 -7.870 -15.440 1.00 94.81 93 ASP A CA 1
ATOM 763 C C . ASP A 1 93 ? -8.745 -6.950 -16.657 1.00 94.81 93 ASP A C 1
ATOM 765 O O . ASP A 1 93 ? -9.277 -7.192 -17.740 1.00 94.81 93 ASP A O 1
ATOM 769 N N . TYR A 1 94 ? -7.889 -5.926 -16.522 1.00 94.62 94 TYR A N 1
ATOM 770 C CA . TYR A 1 94 ? -7.531 -4.979 -17.581 1.00 94.62 94 TYR A CA 1
ATOM 771 C C . TYR A 1 94 ? -6.046 -5.094 -17.994 1.00 94.62 94 TYR A C 1
ATOM 773 O O . TYR A 1 94 ? -5.253 -4.163 -17.790 1.00 94.62 94 TYR A O 1
ATOM 781 N N . PRO A 1 95 ? -5.617 -6.205 -18.625 1.00 89.81 95 PRO A N 1
ATOM 782 C CA . PRO A 1 95 ? -4.207 -6.448 -18.941 1.00 89.81 95 PRO A CA 1
ATOM 783 C C . PRO A 1 95 ? -3.629 -5.476 -19.981 1.00 89.81 95 PRO A C 1
ATOM 785 O O . PRO A 1 95 ? -2.439 -5.167 -19.908 1.00 89.81 95 PRO A O 1
ATOM 788 N N . ASN A 1 96 ? -4.463 -4.955 -20.886 1.00 91.44 96 ASN A N 1
ATOM 789 C CA . ASN A 1 96 ? -4.075 -4.036 -21.965 1.00 91.44 96 ASN A CA 1
ATOM 790 C C . ASN A 1 96 ? -4.271 -2.552 -21.608 1.00 91.44 96 ASN A C 1
ATOM 792 O O . ASN A 1 96 ? -4.142 -1.682 -22.470 1.00 91.44 96 ASN A O 1
ATOM 796 N N . ALA A 1 97 ? -4.616 -2.238 -20.356 1.00 91.38 97 ALA A N 1
ATOM 797 C CA . ALA A 1 97 ? -4.785 -0.854 -19.936 1.00 91.38 97 ALA A CA 1
ATOM 798 C C . ALA A 1 97 ? -3.462 -0.086 -20.020 1.00 91.38 97 ALA A C 1
ATOM 800 O O . ALA A 1 97 ? -2.442 -0.528 -19.488 1.00 91.38 97 ALA A O 1
ATOM 801 N N . LYS A 1 98 ? -3.514 1.107 -20.626 1.00 87.31 98 LYS A N 1
ATOM 802 C CA . LYS A 1 98 ? -2.359 2.004 -20.770 1.00 87.31 98 LYS A CA 1
ATOM 803 C C . LYS A 1 98 ? -1.743 2.382 -19.419 1.00 87.31 98 LYS A C 1
ATOM 805 O O . LYS A 1 98 ? -0.528 2.434 -19.306 1.00 87.31 98 LYS A O 1
ATOM 810 N N . ASP A 1 99 ? -2.583 2.598 -18.403 1.00 91.94 99 ASP A N 1
ATOM 811 C CA . ASP A 1 99 ? -2.168 3.010 -17.058 1.00 91.94 99 ASP A CA 1
ATOM 812 C C . ASP A 1 99 ? -2.874 2.184 -15.967 1.00 91.94 99 ASP A C 1
ATOM 814 O O . ASP A 1 99 ? -3.785 2.670 -15.287 1.00 91.94 99 ASP A O 1
ATOM 818 N N . LYS A 1 100 ? -2.436 0.937 -15.753 1.00 94.69 100 LYS A N 1
ATOM 819 C CA . LYS A 1 100 ? -2.974 0.041 -14.703 1.00 94.69 100 LYS A CA 1
ATOM 820 C C . LYS A 1 100 ? -2.991 0.698 -13.324 1.00 94.69 100 LYS A C 1
ATOM 822 O O . LYS A 1 100 ? -3.975 0.605 -12.598 1.00 94.69 100 LYS A O 1
ATOM 827 N N . SER A 1 101 ? -1.945 1.452 -12.996 1.00 95.12 101 SER A N 1
ATOM 828 C CA . SER A 1 101 ? -1.863 2.211 -11.747 1.00 95.12 101 SER A CA 1
ATOM 829 C C . SER A 1 101 ? -3.010 3.192 -11.546 1.00 95.12 101 SER A C 1
ATOM 831 O O . SER A 1 101 ? -3.473 3.357 -10.425 1.00 95.12 101 SER A O 1
ATOM 833 N N . ARG A 1 102 ? -3.482 3.867 -12.603 1.00 96.06 102 ARG A N 1
ATOM 834 C CA . ARG A 1 102 ? -4.582 4.836 -12.471 1.00 96.06 102 ARG A CA 1
ATOM 835 C C . ARG A 1 102 ? -5.896 4.128 -12.170 1.00 96.06 102 ARG A C 1
ATOM 837 O O . ARG A 1 102 ? -6.612 4.577 -11.281 1.00 96.06 102 ARG A O 1
ATOM 844 N N . ILE A 1 103 ? -6.163 3.014 -12.852 1.00 96.81 103 ILE A N 1
ATOM 845 C CA . ILE A 1 103 ? -7.338 2.165 -12.602 1.00 96.81 103 ILE A CA 1
ATOM 846 C C . ILE A 1 103 ? -7.308 1.654 -11.162 1.00 96.81 103 ILE A C 1
ATOM 848 O O . ILE A 1 103 ? -8.286 1.803 -10.434 1.00 96.81 103 ILE A O 1
ATOM 852 N N . PHE A 1 104 ? -6.154 1.150 -10.722 1.00 97.88 104 PHE A N 1
ATOM 853 C CA . PHE A 1 104 ? -5.953 0.704 -9.350 1.00 97.88 104 PHE A CA 1
ATOM 854 C C . PHE A 1 104 ? -6.226 1.818 -8.337 1.00 97.88 104 PHE A C 1
ATOM 856 O O . PHE A 1 104 ? -7.008 1.633 -7.412 1.00 97.88 104 PHE A O 1
ATOM 863 N N . MET A 1 105 ? -5.614 2.993 -8.508 1.00 97.25 105 MET A N 1
ATOM 864 C CA . MET A 1 105 ? -5.777 4.116 -7.580 1.00 97.25 105 MET A CA 1
ATOM 865 C C . MET A 1 105 ? -7.220 4.628 -7.540 1.00 97.25 105 MET A C 1
ATOM 867 O O . MET A 1 105 ? -7.722 4.945 -6.462 1.00 97.25 105 MET A O 1
ATOM 871 N N . TRP A 1 106 ? -7.892 4.683 -8.693 1.00 97.62 106 TRP A N 1
ATOM 872 C CA . TRP A 1 106 ? -9.314 5.007 -8.773 1.00 97.62 106 TRP A CA 1
ATOM 873 C C . TRP A 1 106 ? -10.152 3.987 -7.997 1.00 97.62 106 TRP A C 1
ATOM 875 O O . TRP A 1 106 ? -10.949 4.379 -7.145 1.00 97.62 106 TRP A O 1
ATOM 885 N N . LYS A 1 107 ? -9.900 2.689 -8.204 1.00 98.06 107 LYS A N 1
ATOM 886 C CA . LYS A 1 107 ? -10.645 1.627 -7.527 1.00 98.06 107 LYS A CA 1
ATOM 887 C C . LYS A 1 107 ? -10.403 1.611 -6.018 1.00 98.06 107 LYS A C 1
ATOM 889 O O . LYS A 1 107 ? -11.337 1.408 -5.252 1.00 98.06 107 LYS A O 1
ATOM 894 N N . VAL A 1 108 ? -9.171 1.875 -5.574 1.00 98.12 108 VAL A N 1
ATOM 895 C CA . VAL A 1 108 ? -8.856 2.041 -4.146 1.00 98.12 108 VAL A CA 1
ATOM 896 C C . VAL A 1 108 ? -9.693 3.166 -3.543 1.00 98.12 108 VAL A C 1
ATOM 898 O O . VAL A 1 108 ? -10.281 2.966 -2.486 1.00 98.12 108 VAL A O 1
ATOM 901 N N . LYS A 1 109 ? -9.782 4.322 -4.213 1.00 97.75 109 LYS A N 1
ATOM 902 C CA . LYS A 1 109 ? -10.571 5.457 -3.721 1.00 97.75 109 LYS A CA 1
ATOM 903 C C . LYS A 1 109 ? -12.055 5.102 -3.585 1.00 97.75 109 LYS A C 1
ATOM 905 O O . LYS A 1 109 ? -12.645 5.388 -2.549 1.00 97.75 109 LYS A O 1
ATOM 910 N N . GLU A 1 110 ? -12.632 4.453 -4.593 1.00 97.94 110 GLU A N 1
ATOM 911 C CA . GLU A 1 110 ? -14.032 4.006 -4.567 1.00 97.94 110 GLU A CA 1
ATOM 912 C C . GLU A 1 110 ? -14.303 3.058 -3.384 1.00 97.94 110 GLU A C 1
ATOM 914 O O . GLU A 1 110 ? -15.195 3.304 -2.573 1.00 97.94 110 GLU A O 1
ATOM 919 N N . LEU A 1 111 ? -13.470 2.025 -3.219 1.00 97.75 111 LEU A N 1
ATOM 920 C CA . LEU A 1 111 ? -13.606 1.048 -2.133 1.00 97.75 111 LEU A CA 1
ATOM 921 C C . LEU A 1 111 ? -13.394 1.663 -0.741 1.00 97.75 111 LEU A C 1
ATOM 923 O O . LEU A 1 111 ? -13.981 1.205 0.239 1.00 97.75 111 LEU A O 1
ATOM 927 N N . GLU A 1 112 ? -12.555 2.693 -0.619 1.00 96.31 112 GLU A N 1
ATOM 928 C CA . GLU A 1 112 ? -12.404 3.430 0.638 1.00 96.31 112 GLU A CA 1
ATOM 929 C C . GLU A 1 112 ? -13.664 4.207 1.001 1.00 96.31 112 GLU A C 1
ATOM 931 O O . GLU A 1 112 ? -14.092 4.167 2.155 1.00 96.31 112 GLU A O 1
ATOM 936 N N . GLU A 1 113 ? -14.283 4.884 0.035 1.00 96.62 113 GLU A N 1
ATOM 937 C CA . GLU A 1 113 ? -15.540 5.596 0.259 1.00 96.62 113 GLU A CA 1
ATOM 938 C C . GLU A 1 113 ? -16.650 4.634 0.707 1.00 96.62 113 GLU A C 1
ATOM 940 O O . GLU A 1 113 ? -17.375 4.929 1.660 1.00 96.62 113 GLU A O 1
ATOM 945 N N . GLU A 1 114 ? -16.751 3.460 0.080 1.00 96.25 114 GLU A N 1
ATOM 946 C CA . GLU A 1 114 ? -17.669 2.394 0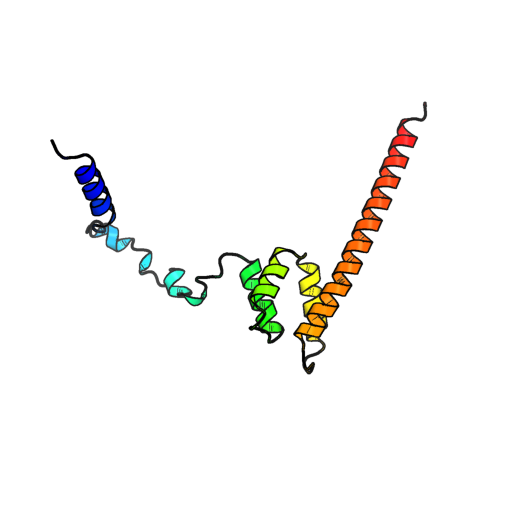.498 1.00 96.25 114 GLU A CA 1
ATOM 947 C C . GLU A 1 114 ? -17.367 1.896 1.916 1.00 96.25 114 GLU A C 1
ATOM 949 O O . GLU A 1 114 ? -18.269 1.806 2.753 1.00 96.25 114 GLU A O 1
ATOM 954 N N . TYR A 1 115 ? -16.093 1.639 2.221 1.00 94.44 115 TYR A N 1
ATOM 955 C CA . TYR A 1 115 ? -15.661 1.184 3.540 1.00 94.44 115 TYR A CA 1
ATOM 956 C C . TYR A 1 115 ? -15.999 2.193 4.645 1.00 94.44 115 TYR A C 1
ATOM 958 O O . TYR A 1 115 ? -16.439 1.809 5.734 1.00 94.44 115 TYR A O 1
ATOM 966 N N . HIS A 1 116 ? -15.822 3.488 4.379 1.00 93.31 116 HIS A N 1
ATOM 967 C CA . HIS A 1 116 ? -16.170 4.546 5.322 1.00 93.31 116 HIS A CA 1
ATOM 968 C C . HIS A 1 116 ? -17.683 4.643 5.544 1.00 93.31 116 HIS A C 1
ATOM 970 O O . HIS A 1 116 ? -18.113 4.643 6.699 1.00 93.31 116 HIS A O 1
ATOM 976 N N . LYS A 1 117 ? -18.485 4.617 4.470 1.00 95.56 117 LYS A N 1
ATOM 977 C CA . LYS A 1 117 ? -19.958 4.615 4.557 1.00 95.56 117 LYS A CA 1
ATOM 978 C C . LYS A 1 117 ? -20.473 3.437 5.382 1.00 95.56 117 LYS A C 1
ATOM 980 O O . LYS A 1 117 ? -21.299 3.613 6.274 1.00 95.56 117 LYS A O 1
ATOM 985 N N . GLU A 1 118 ? -19.952 2.242 5.126 1.00 93.75 118 GLU A N 1
ATOM 986 C CA . GLU A 1 118 ? -20.332 1.024 5.845 1.00 93.75 118 GLU A CA 1
ATOM 987 C C . GLU A 1 118 ? -19.942 1.086 7.330 1.00 93.75 118 GLU A C 1
ATOM 989 O O . GLU A 1 118 ? -20.685 0.662 8.219 1.00 93.75 118 GLU A O 1
ATOM 994 N N . LYS A 1 119 ? -18.771 1.659 7.625 1.00 92.31 119 LYS A N 1
ATOM 995 C CA . LYS A 1 119 ? -18.310 1.860 9.000 1.00 92.31 119 LYS A CA 1
ATOM 996 C C . LYS A 1 119 ? -19.195 2.846 9.759 1.00 92.31 119 LYS A C 1
ATOM 998 O O . LYS A 1 119 ? -19.376 2.665 10.963 1.00 92.31 119 LYS A O 1
ATOM 1003 N N . ASP A 1 120 ? -19.717 3.870 9.095 1.00 93.75 120 ASP A N 1
ATOM 1004 C CA . ASP A 1 120 ? -20.587 4.864 9.719 1.00 93.75 120 ASP A CA 1
ATOM 1005 C C . ASP A 1 120 ? -21.991 4.308 9.983 1.00 93.75 120 ASP A C 1
ATOM 1007 O O . ASP A 1 120 ? -22.444 4.394 11.127 1.00 93.75 120 ASP A O 1
ATOM 1011 N N . LYS A 1 121 ? -22.588 3.574 9.033 1.00 93.81 121 LYS A N 1
ATOM 1012 C CA . LYS A 1 121 ? -23.846 2.828 9.251 1.00 93.81 121 LYS A CA 1
ATOM 1013 C C . LYS A 1 121 ? -23.767 1.889 10.459 1.00 93.81 121 LYS A C 1
ATOM 1015 O O . LYS A 1 121 ? -24.574 1.970 11.380 1.00 93.81 121 LYS A O 1
ATOM 1020 N N . LYS A 1 122 ? -22.703 1.082 10.549 1.00 91.69 122 LYS A N 1
ATOM 1021 C CA . LYS A 1 122 ? -22.486 0.173 11.693 1.00 91.69 122 LYS A CA 1
ATOM 1022 C C . LYS A 1 122 ? -22.323 0.890 13.032 1.00 91.69 122 LYS A C 1
ATOM 1024 O O . LYS A 1 122 ? -22.558 0.293 14.084 1.00 91.69 122 LYS A O 1
ATOM 1029 N N . LYS A 1 123 ? -21.846 2.139 13.046 1.00 90.81 123 LYS A N 1
ATOM 1030 C CA . LYS A 1 123 ? -21.786 2.934 14.285 1.00 90.81 123 LYS A CA 1
ATOM 1031 C C . LYS A 1 123 ? -23.172 3.422 14.688 1.00 90.81 123 LYS A C 1
ATOM 1033 O O . LYS A 1 123 ? -23.426 3.495 15.889 1.00 90.81 123 LYS A O 1
ATOM 1038 N N . GLU A 1 124 ? -24.016 3.781 13.728 1.00 90.56 124 GLU A N 1
ATOM 1039 C CA . GLU A 1 124 ? -25.394 4.220 13.964 1.00 90.56 124 GLU A CA 1
ATOM 1040 C C . GLU A 1 124 ? -26.239 3.075 14.529 1.00 90.56 124 GLU A C 1
ATOM 1042 O O . GLU A 1 124 ? -26.750 3.212 15.640 1.00 90.56 124 GLU A O 1
ATOM 1047 N N . GLU A 1 125 ? -26.227 1.904 13.888 1.00 88.94 125 GLU A N 1
ATOM 1048 C CA . GLU A 1 125 ? -26.916 0.691 14.366 1.00 88.94 125 GLU A CA 1
ATOM 1049 C C . GLU A 1 125 ? -26.514 0.340 15.811 1.00 88.94 125 GLU A C 1
ATOM 1051 O O . GLU A 1 125 ? -27.345 0.174 16.704 1.00 88.94 125 GLU A O 1
ATOM 1056 N N . LYS A 1 126 ? -25.206 0.357 16.111 1.00 86.75 126 LYS A N 1
ATOM 1057 C CA . LYS A 1 126 ? -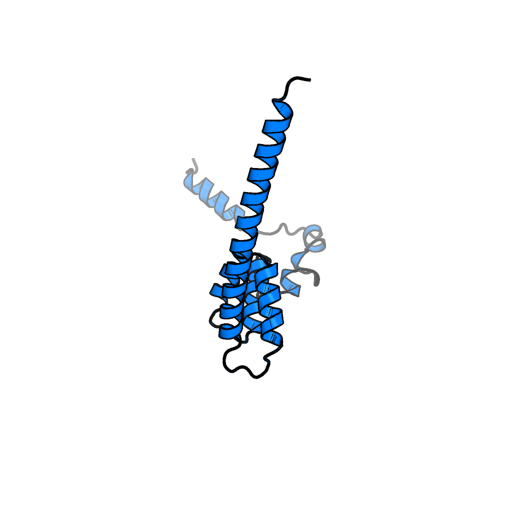24.699 0.088 17.469 1.00 86.75 126 LYS A CA 1
ATOM 1058 C C . LYS A 1 126 ? -25.124 1.130 18.505 1.00 86.75 126 LYS A C 1
ATOM 1060 O O . LYS A 1 126 ? -25.137 0.818 19.699 1.00 86.75 126 LYS A O 1
ATOM 1065 N N . LYS A 1 127 ? -25.387 2.380 18.109 1.00 86.12 127 LYS A N 1
ATOM 1066 C CA . LYS A 1 127 ? -25.908 3.413 19.022 1.00 86.12 127 LYS A CA 1
ATOM 1067 C C . LYS A 1 127 ? -27.387 3.169 19.309 1.00 86.12 127 LYS A C 1
ATOM 1069 O O . LYS A 1 127 ? -27.791 3.288 20.467 1.00 86.12 127 LYS A O 1
ATOM 1074 N N . GLU A 1 128 ? -28.162 2.796 18.296 1.00 84.19 128 GLU A N 1
ATOM 1075 C CA . GLU A 1 128 ? -29.582 2.462 18.436 1.00 84.19 128 GLU A CA 1
ATOM 1076 C C . GLU A 1 128 ? -29.787 1.231 19.325 1.00 84.19 128 GLU A C 1
ATOM 1078 O O . GLU A 1 128 ? -30.533 1.308 20.305 1.00 84.19 128 GLU A O 1
ATOM 1083 N N . ASP A 1 129 ? -29.013 0.165 19.110 1.00 83.06 129 ASP A N 1
ATOM 1084 C CA . ASP A 1 129 ? -29.038 -1.046 19.941 1.00 83.06 129 ASP A CA 1
ATOM 1085 C C . ASP A 1 129 ? -28.739 -0.756 21.418 1.00 83.06 129 ASP A C 1
ATOM 1087 O O . ASP A 1 129 ? -29.369 -1.299 22.332 1.00 83.06 129 ASP A O 1
ATOM 1091 N N . LYS A 1 130 ? -27.763 0.123 21.684 1.00 82.00 130 LYS A N 1
ATOM 1092 C CA . LYS A 1 130 ? -27.419 0.547 23.050 1.00 82.00 130 LYS A CA 1
ATOM 1093 C C . LYS A 1 130 ? -28.541 1.368 23.683 1.00 82.00 130 LYS A C 1
ATOM 1095 O O . LYS A 1 130 ? -28.823 1.198 24.870 1.00 82.00 130 LYS A O 1
ATOM 1100 N N . LYS A 1 131 ? -29.198 2.239 22.911 1.00 78.00 131 LYS A N 1
ATOM 1101 C CA . LYS A 1 131 ? -30.335 3.044 23.379 1.00 78.00 131 LYS A CA 1
ATOM 1102 C C . LYS A 1 131 ? -31.543 2.158 23.700 1.00 78.00 131 LYS A C 1
ATOM 1104 O O . LYS A 1 131 ? -32.151 2.342 24.753 1.00 78.00 131 LYS A O 1
ATOM 1109 N N . ALA A 1 132 ? -31.836 1.165 22.859 1.00 77.56 132 ALA A N 1
ATOM 1110 C CA . ALA A 1 132 ? -32.899 0.187 23.082 1.00 77.56 132 ALA A CA 1
ATOM 1111 C C . ALA A 1 132 ? -32.656 -0.648 24.353 1.00 77.56 132 ALA A C 1
ATOM 1113 O O . ALA A 1 132 ? -33.536 -0.721 25.211 1.00 77.56 132 ALA A O 1
ATOM 1114 N N . LYS A 1 133 ? -31.435 -1.175 24.542 1.00 76.56 133 LYS A N 1
ATOM 1115 C CA . LYS A 1 133 ? -3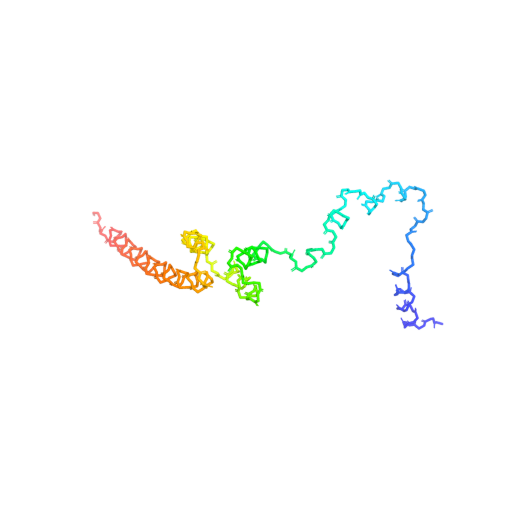1.047 -1.941 25.747 1.00 76.56 133 LYS A CA 1
ATOM 1116 C C . LYS A 1 133 ? -31.108 -1.122 27.038 1.00 76.56 133 LYS A C 1
ATOM 1118 O O . LYS A 1 133 ? -31.436 -1.653 28.095 1.00 76.56 133 LYS A O 1
ATOM 1123 N N . ASN A 1 134 ? -30.798 0.171 26.975 1.00 75.94 134 ASN A N 1
ATOM 1124 C CA . ASN A 1 134 ? -30.911 1.053 28.139 1.00 75.94 134 ASN A CA 1
ATOM 1125 C C . ASN A 1 134 ? -32.364 1.430 28.457 1.00 75.94 134 ASN A C 1
ATOM 1127 O O . ASN A 1 134 ? -32.674 1.707 29.613 1.00 75.94 134 ASN A O 1
ATOM 1131 N N . LYS A 1 135 ? -33.254 1.441 27.456 1.00 74.25 135 LYS A N 1
ATOM 1132 C CA . LYS A 1 135 ? -34.684 1.704 27.647 1.00 74.25 135 LYS A CA 1
ATOM 1133 C C . LYS A 1 135 ? -35.399 0.501 28.269 1.00 74.25 135 LYS A C 1
ATOM 1135 O O . LYS A 1 135 ? -36.195 0.692 29.179 1.00 74.25 135 LYS A O 1
ATOM 1140 N N . THR A 1 136 ? -35.066 -0.723 27.852 1.00 68.88 136 THR A N 1
ATOM 1141 C CA . THR A 1 136 ? -35.633 -1.953 28.436 1.00 68.88 136 THR A CA 1
ATOM 1142 C C . THR A 1 136 ? -35.191 -2.191 29.878 1.00 68.88 136 THR A C 1
ATOM 1144 O O . THR A 1 136 ? -35.998 -2.613 30.693 1.00 68.88 136 THR A O 1
ATOM 1147 N N . LYS A 1 137 ? -33.953 -1.826 30.239 1.00 64.31 137 LYS A N 1
ATOM 1148 C CA . LYS A 1 137 ? -33.464 -1.884 31.631 1.00 64.31 137 LYS A CA 1
ATOM 1149 C C . LYS A 1 137 ? -34.124 -0.887 32.598 1.00 64.31 137 LYS A C 1
ATOM 1151 O O . LYS A 1 137 ? -33.906 -1.002 33.798 1.00 64.31 137 LYS A O 1
ATOM 1156 N N . LYS A 1 138 ? -34.860 0.115 32.102 1.00 60.28 138 LYS A N 1
ATOM 1157 C CA . LYS A 1 138 ? -35.495 1.172 32.915 1.00 60.28 138 LYS A CA 1
ATOM 1158 C C . LYS A 1 138 ? -36.993 0.964 33.160 1.00 60.28 138 LYS A C 1
ATOM 1160 O O . LYS A 1 138 ? -37.598 1.799 33.824 1.00 60.28 138 LYS A O 1
ATOM 1165 N N . LEU A 1 139 ? -37.596 -0.091 32.616 1.00 50.56 139 LEU A N 1
ATOM 1166 C CA . LEU A 1 139 ? -38.999 -0.411 32.878 1.00 50.56 139 LEU A CA 1
ATOM 1167 C C . LEU A 1 139 ? -39.078 -1.207 34.191 1.00 50.56 139 LEU A C 1
ATOM 1169 O O . LEU A 1 139 ? -38.405 -2.236 34.283 1.00 50.56 139 LEU A O 1
ATOM 1173 N N . PRO A 1 140 ? -39.820 -0.736 35.211 1.00 64.00 140 PRO A N 1
ATOM 1174 C CA . PRO A 1 140 ? -40.072 -1.545 36.397 1.00 64.00 140 PRO A CA 1
ATOM 1175 C C . PRO A 1 140 ? -40.897 -2.775 35.991 1.00 64.00 140 PRO A C 1
ATOM 1177 O O . PRO A 1 140 ? -41.781 -2.661 35.138 1.00 64.00 140 PRO A O 1
ATOM 1180 N N . PHE A 1 141 ? -40.541 -3.932 36.556 1.00 66.06 141 PHE A N 1
ATOM 1181 C CA . PHE A 1 141 ? -41.351 -5.150 36.489 1.00 66.06 141 PHE A CA 1
ATOM 1182 C C . PHE A 1 141 ? -42.680 -4.953 37.218 1.00 66.06 141 PHE A C 1
ATOM 1184 O O . PHE A 1 141 ? -42.672 -4.240 38.249 1.00 66.06 141 PHE A O 1
#

Mean predicted aligned error: 13.04 Å

Solvent-accessible surface area (backbone atoms only — not comparable to full-atom values): 8204 Å² total; per-residue (Å²): 131,86,50,73,66,54,55,52,48,53,52,58,50,62,74,72,63,74,82,71,89,44,79,65,54,69,73,69,48,61,81,78,37,79,82,23,66,62,71,67,54,50,74,83,48,78,86,55,88,48,69,37,47,50,48,5,46,50,50,14,60,75,42,75,35,66,89,51,22,69,58,36,22,51,45,48,67,73,46,64,65,67,49,55,52,52,20,47,58,63,35,61,79,43,80,84,50,92,54,38,52,58,55,25,54,52,40,35,52,54,49,47,54,52,51,52,53,54,54,50,52,56,51,50,54,55,49,52,55,52,53,52,56,57,53,62,73,66,58,83,129

Sequence (141 aa):
MDSIKDLVSQIRERGNEEESDTNQSKLFDTSKLKTNPKEMMGDKHKYISKEYQLYGFRLANKLDDKKRSTMYIKWAKEKPRGILENALSFTIDYPNAKDKSRIFMWKVKELEEEYHKEKDKKKEEKKEDKKAKNKTKKLPF

Radius of gyration: 28.52 Å; Cα contacts (8 Å, |Δi|>4): 70; chains: 1; bounding box: 89×34×58 Å

pLDDT: mean 83.71, std 14.52, range [47.31, 98.19]